Protein AF-A0A920BY86-F1 (afdb_monomer_lite)

Structure (mmCIF, N/CA/C/O backbone):
data_AF-A0A920BY86-F1
#
_entry.id   AF-A0A920BY86-F1
#
loop_
_atom_site.group_PDB
_atom_site.id
_atom_site.type_symbol
_atom_site.label_atom_id
_atom_site.label_alt_id
_atom_site.label_comp_id
_atom_site.label_asym_id
_atom_site.label_entity_id
_atom_site.label_seq_id
_atom_site.pdbx_PDB_ins_code
_atom_site.Cartn_x
_atom_site.Cartn_y
_atom_site.Cartn_z
_atom_site.occupancy
_atom_site.B_iso_or_equiv
_atom_site.auth_seq_id
_atom_site.auth_comp_id
_atom_site.auth_asym_id
_atom_site.auth_atom_id
_atom_site.pdbx_PDB_model_num
ATOM 1 N N . MET A 1 1 ? -4.211 -0.248 -25.358 1.00 37.47 1 MET A N 1
ATOM 2 C CA . MET A 1 1 ? -4.051 -1.167 -24.206 1.00 37.47 1 MET A CA 1
ATOM 3 C C . MET A 1 1 ? -3.116 -0.525 -23.189 1.00 37.47 1 MET A C 1
ATOM 5 O O . MET A 1 1 ? -1.916 -0.478 -23.431 1.00 37.47 1 MET A O 1
ATOM 9 N N . SER A 1 2 ? -3.631 0.034 -22.092 1.00 44.97 2 SER A N 1
ATOM 10 C CA . SER A 1 2 ? -2.783 0.689 -21.085 1.00 44.97 2 SER A CA 1
ATOM 11 C C . SER A 1 2 ? -2.010 -0.367 -20.296 1.00 44.97 2 SER A C 1
ATOM 13 O O . SER A 1 2 ? -2.545 -0.980 -19.372 1.00 44.97 2 SER A O 1
ATOM 15 N N . LYS A 1 3 ? -0.755 -0.618 -20.696 1.00 53.59 3 LYS A N 1
ATOM 16 C CA . LYS A 1 3 ? 0.211 -1.417 -19.933 1.00 53.59 3 LYS A CA 1
ATOM 17 C C . LYS A 1 3 ? 0.239 -0.849 -18.515 1.00 53.59 3 LYS A C 1
ATOM 19 O O . LYS A 1 3 ? 0.650 0.292 -18.323 1.00 53.59 3 LYS A O 1
ATOM 24 N N . LYS A 1 4 ? -0.242 -1.605 -17.524 1.00 64.44 4 LYS A N 1
ATOM 25 C CA . LYS A 1 4 ? -0.083 -1.230 -16.115 1.00 64.44 4 LYS A CA 1
ATOM 26 C C . LYS A 1 4 ? 1.417 -1.225 -15.831 1.00 64.44 4 LYS A C 1
ATOM 28 O O . LYS A 1 4 ? 1.993 -2.287 -15.610 1.00 64.44 4 LYS A O 1
ATOM 33 N N . ALA A 1 5 ? 2.036 -0.050 -15.913 1.00 79.62 5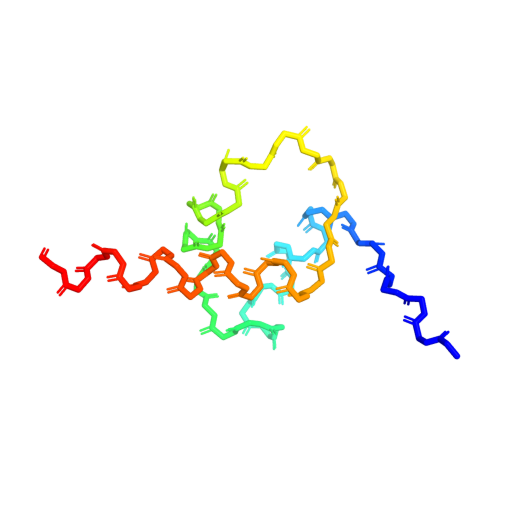 ALA A N 1
ATOM 34 C CA . ALA A 1 5 ? 3.434 0.130 -15.572 1.00 79.62 5 ALA A CA 1
ATOM 35 C C . ALA A 1 5 ? 3.629 -0.367 -14.137 1.00 79.62 5 ALA A C 1
ATOM 37 O O . ALA A 1 5 ? 2.905 0.035 -13.215 1.00 79.62 5 ALA A O 1
ATOM 38 N N . LYS A 1 6 ? 4.527 -1.339 -13.991 1.00 85.44 6 LYS A N 1
ATOM 39 C CA . LYS A 1 6 ? 5.000 -1.770 -12.686 1.00 85.44 6 LYS A CA 1
ATOM 40 C C . LYS A 1 6 ? 6.076 -0.777 -12.282 1.00 85.44 6 LYS A C 1
ATOM 42 O O . LYS A 1 6 ? 6.899 -0.395 -13.107 1.00 85.44 6 LYS A O 1
ATOM 47 N N . PHE A 1 7 ? 6.004 -0.333 -11.044 1.00 86.50 7 PHE A N 1
ATOM 48 C CA . PHE A 1 7 ? 6.964 0.573 -10.451 1.00 86.50 7 PHE A CA 1
ATOM 49 C C . PHE A 1 7 ? 7.619 -0.143 -9.272 1.00 86.50 7 PHE A C 1
ATOM 51 O O . PHE A 1 7 ? 6.937 -0.926 -8.595 1.00 86.50 7 PHE A O 1
ATOM 58 N N . PRO A 1 8 ? 8.906 0.114 -9.006 1.00 89.44 8 PRO A N 1
ATOM 59 C CA . PRO A 1 8 ? 9.545 -0.323 -7.776 1.00 89.44 8 PRO A CA 1
ATOM 60 C C . PRO A 1 8 ? 8.751 0.164 -6.562 1.00 89.44 8 PRO A C 1
ATOM 62 O O . PRO A 1 8 ? 8.273 1.303 -6.549 1.00 89.44 8 PRO A O 1
ATOM 65 N N . ILE A 1 9 ? 8.602 -0.688 -5.544 1.00 88.56 9 ILE A N 1
ATOM 66 C CA . ILE A 1 9 ? 7.908 -0.302 -4.303 1.00 88.56 9 ILE A CA 1
ATOM 67 C C . ILE A 1 9 ? 8.589 0.914 -3.667 1.00 88.56 9 ILE A C 1
ATOM 69 O O . ILE A 1 9 ? 7.897 1.826 -3.231 1.00 88.56 9 ILE A O 1
ATOM 73 N N . GLU A 1 10 ? 9.921 0.955 -3.683 1.00 87.88 10 GLU A N 1
ATOM 74 C CA . GLU A 1 10 ? 10.727 2.049 -3.127 1.00 87.88 10 GLU A CA 1
ATOM 75 C C . GLU A 1 10 ? 10.387 3.399 -3.774 1.00 87.88 10 GLU A C 1
ATOM 77 O O . GLU A 1 10 ? 10.092 4.358 -3.070 1.00 87.88 10 GLU A O 1
ATOM 82 N N . MET A 1 11 ? 10.269 3.447 -5.105 1.00 89.31 11 MET A N 1
ATOM 83 C CA . MET A 1 11 ? 9.878 4.666 -5.825 1.00 89.31 11 MET A CA 1
ATOM 84 C C . MET A 1 11 ? 8.467 5.139 -5.435 1.00 89.31 11 MET A C 1
ATOM 86 O O . MET A 1 11 ? 8.194 6.332 -5.312 1.00 89.31 11 MET A O 1
ATOM 90 N N . LEU A 1 12 ? 7.536 4.200 -5.239 1.00 89.31 12 LEU A N 1
ATOM 91 C CA . LEU A 1 12 ? 6.179 4.524 -4.790 1.00 89.31 12 LEU A CA 1
ATOM 92 C C . LEU A 1 12 ? 6.143 4.965 -3.324 1.00 89.31 12 LEU A C 1
ATOM 94 O O . LEU A 1 12 ? 5.259 5.739 -2.964 1.00 89.31 12 LEU A O 1
ATOM 98 N N . ARG A 1 13 ? 7.080 4.473 -2.507 1.00 89.56 13 ARG A N 1
ATOM 99 C CA . ARG A 1 13 ? 7.246 4.816 -1.094 1.00 89.56 13 ARG A CA 1
ATOM 100 C C . ARG A 1 13 ? 7.740 6.250 -0.925 1.00 89.56 13 ARG A C 1
ATOM 102 O O . ARG A 1 13 ? 7.201 6.969 -0.092 1.00 89.56 13 ARG A O 1
ATOM 109 N N . GLU A 1 14 ? 8.704 6.681 -1.738 1.00 90.88 14 GLU A N 1
ATOM 110 C CA . GLU A 1 14 ? 9.220 8.060 -1.721 1.00 90.88 14 GLU A CA 1
ATOM 111 C C . GLU A 1 14 ? 8.132 9.088 -2.062 1.00 90.88 14 GLU A C 1
ATOM 113 O O . GLU A 1 14 ? 8.018 10.120 -1.407 1.00 90.88 14 GLU A O 1
ATOM 118 N N . HIS A 1 15 ? 7.264 8.767 -3.024 1.00 90.06 15 HIS A N 1
ATOM 119 C CA . HIS A 1 15 ? 6.160 9.634 -3.447 1.00 90.06 15 HIS A CA 1
ATOM 120 C C . HIS A 1 15 ? 4.804 9.219 -2.860 1.00 90.06 15 HIS A C 1
ATOM 122 O O . HIS A 1 15 ? 3.754 9.518 -3.430 1.00 90.06 15 HIS A O 1
ATOM 128 N N . VAL A 1 16 ? 4.783 8.502 -1.736 1.00 90.88 16 VAL A N 1
ATOM 129 C CA . VAL A 1 16 ? 3.555 7.854 -1.256 1.00 90.88 16 VAL A CA 1
ATOM 130 C C . VAL A 1 16 ? 2.441 8.841 -0.916 1.00 90.88 16 VAL A C 1
ATOM 132 O O . VAL A 1 16 ? 1.293 8.650 -1.326 1.00 90.88 16 VAL A O 1
ATOM 135 N N . THR A 1 17 ? 2.781 9.913 -0.205 1.00 89.19 17 THR A N 1
ATOM 136 C CA . THR A 1 17 ? 1.822 10.924 0.239 1.00 89.19 17 THR A CA 1
ATOM 137 C C . THR A 1 17 ? 1.219 11.644 -0.963 1.00 89.19 17 THR A C 1
ATOM 139 O O . THR A 1 17 ? 0.014 11.858 -1.011 1.00 89.19 17 THR A O 1
ATOM 142 N N . GLU A 1 18 ? 2.030 11.932 -1.980 1.00 89.25 18 GLU A N 1
ATOM 143 C CA . GLU A 1 18 ? 1.589 12.591 -3.212 1.00 89.25 18 GLU A CA 1
ATOM 144 C C . GLU A 1 18 ? 0.762 11.655 -4.115 1.00 89.25 18 GLU A C 1
ATOM 146 O O . GLU A 1 18 ? -0.247 12.055 -4.693 1.00 89.25 18 GLU A O 1
ATOM 151 N N . LEU A 1 19 ? 1.143 10.377 -4.218 1.00 88.00 19 LEU A N 1
ATOM 152 C CA . LEU A 1 19 ? 0.507 9.409 -5.121 1.00 88.00 19 LEU A CA 1
ATOM 153 C C . LEU A 1 19 ? -0.774 8.774 -4.565 1.00 88.00 19 LEU A C 1
ATOM 155 O O . LE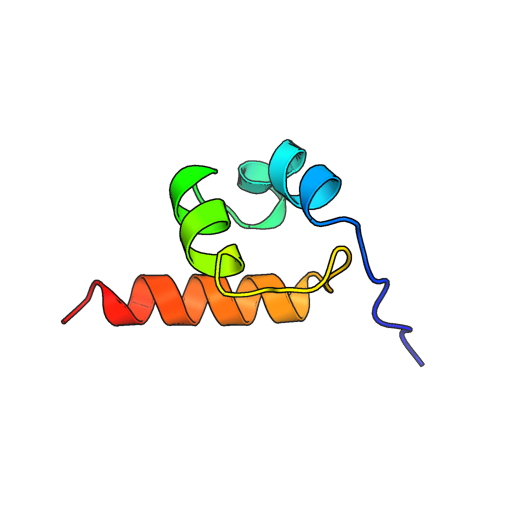U A 1 19 ? -1.653 8.363 -5.343 1.00 88.00 19 LEU A O 1
ATOM 159 N N . PHE A 1 20 ? -0.841 8.612 -3.244 1.00 88.44 20 PHE A N 1
ATOM 160 C CA . PHE A 1 20 ? -1.877 7.840 -2.559 1.00 88.44 20 PHE A CA 1
ATOM 161 C C . PHE A 1 20 ? -2.546 8.591 -1.404 1.00 88.44 20 PHE A C 1
ATOM 163 O O . PHE A 1 20 ? -3.571 8.111 -0.926 1.00 88.44 20 PHE A O 1
ATOM 170 N N . GLY A 1 21 ? -2.018 9.741 -0.969 1.00 89.44 21 GLY A N 1
ATOM 171 C CA . GLY A 1 21 ? -2.610 10.529 0.117 1.00 89.44 21 GLY A CA 1
ATOM 172 C C . GLY A 1 21 ? -2.535 9.851 1.486 1.00 89.44 21 GLY A C 1
ATOM 173 O O . GLY A 1 21 ? -3.319 10.182 2.369 1.00 89.44 21 GLY A O 1
ATOM 174 N N . VAL A 1 22 ? -1.636 8.877 1.662 1.00 89.81 22 VAL A N 1
ATOM 175 C CA . VAL A 1 22 ? -1.461 8.149 2.927 1.00 89.81 22 VAL A CA 1
ATOM 176 C C . VAL A 1 22 ? -0.046 8.303 3.456 1.00 89.81 22 VAL A C 1
ATOM 178 O O . VAL A 1 22 ? 0.886 8.573 2.700 1.00 89.81 22 VAL A O 1
ATOM 181 N N . LYS A 1 23 ? 0.116 8.094 4.764 1.00 90.38 23 LYS A N 1
ATOM 182 C CA . LYS A 1 23 ? 1.433 8.047 5.400 1.00 90.38 23 LYS A CA 1
ATOM 183 C C . LYS A 1 23 ? 2.245 6.860 4.884 1.00 90.38 23 LYS A C 1
ATOM 185 O O . LYS A 1 23 ? 1.687 5.806 4.572 1.00 90.38 23 LYS A O 1
ATOM 190 N N . VAL A 1 24 ? 3.569 7.016 4.898 1.00 89.62 24 VAL A N 1
ATOM 191 C CA . VAL A 1 24 ? 4.530 5.944 4.587 1.00 89.62 24 VAL A CA 1
ATOM 192 C C . VAL A 1 24 ? 4.262 4.702 5.437 1.00 89.62 24 VAL A C 1
ATOM 194 O O . VAL A 1 24 ? 4.277 3.606 4.902 1.00 89.62 24 VAL A O 1
ATOM 197 N N . GLU A 1 25 ? 3.915 4.865 6.715 1.00 89.94 25 GLU A N 1
ATOM 198 C CA . GLU A 1 25 ? 3.592 3.756 7.627 1.00 89.94 25 GLU A CA 1
ATOM 199 C C . GLU A 1 25 ? 2.400 2.914 7.139 1.00 89.94 25 GLU A C 1
ATOM 201 O O . GLU A 1 25 ? 2.469 1.688 7.109 1.00 89.94 25 GLU A O 1
ATOM 206 N N . VAL A 1 26 ? 1.323 3.570 6.687 1.00 89.50 26 VAL A N 1
ATOM 207 C CA . VAL A 1 26 ? 0.128 2.904 6.137 1.00 89.50 26 VAL A CA 1
ATOM 208 C C . VAL A 1 26 ? 0.471 2.192 4.834 1.00 89.50 26 VAL A C 1
ATOM 210 O O . VAL A 1 26 ? -0.012 1.092 4.574 1.00 89.50 26 VAL A O 1
ATOM 213 N N . PHE A 1 27 ? 1.308 2.809 4.001 1.00 91.50 27 PHE A N 1
ATOM 214 C CA . PHE A 1 27 ? 1.780 2.178 2.779 1.00 91.50 27 PHE A CA 1
ATOM 215 C C . PHE A 1 27 ? 2.652 0.966 3.072 1.00 91.50 27 PHE A C 1
ATOM 217 O O . PHE A 1 27 ? 2.340 -0.091 2.540 1.00 91.50 27 PHE A O 1
ATOM 224 N N . ASP A 1 28 ? 3.671 1.085 3.927 1.00 90.00 28 ASP A N 1
ATOM 225 C CA . ASP A 1 28 ? 4.564 -0.013 4.310 1.00 90.00 28 ASP A CA 1
ATOM 226 C C . ASP A 1 28 ? 3.752 -1.173 4.898 1.00 90.00 28 ASP A C 1
ATOM 228 O O . ASP A 1 28 ? 3.924 -2.313 4.473 1.00 90.00 28 ASP A O 1
ATOM 232 N N . ALA A 1 29 ? 2.778 -0.899 5.771 1.00 90.00 29 ALA A N 1
ATOM 233 C CA . ALA A 1 29 ? 1.874 -1.922 6.294 1.00 90.00 29 ALA A CA 1
ATOM 234 C C . ALA A 1 29 ? 0.999 -2.558 5.193 1.00 90.00 29 ALA A C 1
ATOM 236 O O . ALA A 1 29 ? 0.854 -3.782 5.129 1.00 90.00 29 ALA A O 1
ATOM 237 N N . ALA A 1 30 ? 0.462 -1.753 4.271 1.00 89.94 30 ALA A N 1
ATOM 238 C CA . ALA A 1 30 ? -0.348 -2.237 3.156 1.00 89.94 30 ALA A CA 1
ATOM 239 C C . ALA A 1 30 ? 0.463 -3.050 2.131 1.00 89.94 30 ALA A C 1
ATOM 241 O O . ALA A 1 30 ? -0.069 -3.991 1.535 1.00 89.94 30 ALA A O 1
ATOM 242 N N . VAL A 1 31 ? 1.733 -2.703 1.901 1.00 88.62 31 VAL A N 1
ATOM 243 C CA . VAL A 1 31 ? 2.628 -3.402 0.970 1.00 88.62 31 VAL A CA 1
ATOM 244 C C . VAL A 1 31 ? 3.478 -4.483 1.637 1.00 88.62 31 VAL A C 1
ATOM 246 O O . VAL A 1 31 ? 4.101 -5.261 0.924 1.00 88.62 31 VAL A O 1
ATOM 249 N N . SER A 1 32 ? 3.451 -4.607 2.967 1.00 86.06 32 SER A N 1
ATOM 250 C CA . SER A 1 32 ? 4.204 -5.610 3.737 1.00 86.06 32 SER A CA 1
ATOM 251 C C . SER A 1 32 ? 3.917 -7.046 3.280 1.00 86.06 32 SER A C 1
ATOM 253 O O . SER A 1 32 ? 4.800 -7.897 3.275 1.00 86.06 32 SER A O 1
ATOM 255 N N . GLN A 1 33 ? 2.699 -7.311 2.795 1.00 82.12 33 GLN A N 1
ATOM 256 C CA . GLN A 1 33 ? 2.305 -8.617 2.251 1.00 82.12 33 GLN A CA 1
ATOM 257 C C . GLN A 1 33 ? 2.709 -8.833 0.779 1.00 82.12 33 GLN A C 1
ATOM 259 O O . GLN A 1 33 ? 2.266 -9.791 0.138 1.00 82.12 33 GLN A O 1
ATOM 264 N N . ILE A 1 34 ? 3.484 -7.921 0.187 1.00 84.19 34 ILE A N 1
ATOM 265 C CA . ILE A 1 34 ? 3.932 -8.008 -1.200 1.00 84.19 34 ILE A CA 1
ATOM 266 C C . ILE A 1 34 ? 5.359 -8.546 -1.255 1.00 84.19 34 ILE A C 1
ATOM 268 O O . ILE A 1 34 ? 6.322 -7.808 -1.106 1.00 84.19 34 ILE A O 1
ATOM 272 N N . ASN A 1 35 ? 5.509 -9.811 -1.643 1.00 79.56 35 ASN A N 1
ATOM 273 C CA . ASN A 1 35 ? 6.831 -10.410 -1.881 1.00 79.56 35 ASN A CA 1
ATOM 274 C C . ASN A 1 35 ? 7.462 -10.000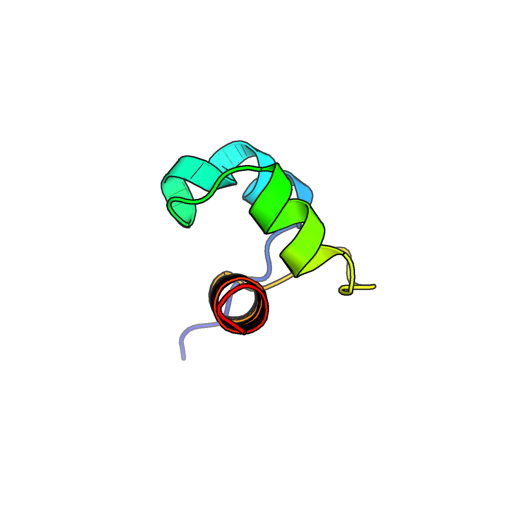 -3.23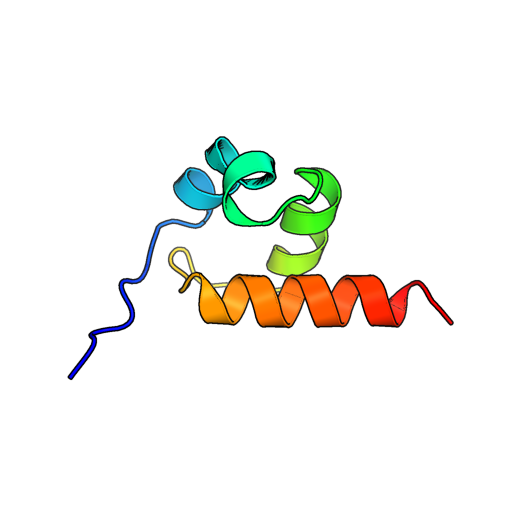2 1.00 79.56 35 ASN A C 1
ATOM 276 O O . ASN A 1 35 ? 8.440 -10.594 -3.677 1.00 79.56 35 ASN A O 1
ATOM 280 N N . LYS A 1 36 ? 6.876 -9.030 -3.944 1.00 82.56 36 LYS A N 1
ATOM 281 C CA . LYS A 1 36 ? 7.328 -8.570 -5.266 1.00 82.56 36 LYS A CA 1
ATOM 282 C C . LYS A 1 36 ? 8.068 -7.247 -5.121 1.00 82.56 36 LYS A C 1
ATOM 284 O O . LYS A 1 36 ? 7.564 -6.350 -4.465 1.00 82.56 36 LYS A O 1
ATOM 289 N N . LYS A 1 37 ? 9.195 -7.091 -5.817 1.00 83.06 37 LYS A N 1
ATOM 290 C CA . LYS A 1 37 ? 9.943 -5.820 -5.855 1.00 83.06 37 LYS A CA 1
ATOM 291 C C . LYS A 1 37 ? 9.222 -4.715 -6.637 1.00 83.06 37 LYS A C 1
ATOM 293 O O . LYS A 1 37 ? 9.447 -3.535 -6.390 1.00 83.06 37 LYS A O 1
ATOM 298 N N . GLU A 1 38 ? 8.329 -5.096 -7.552 1.00 88.19 38 GLU A N 1
ATOM 299 C CA . GLU A 1 38 ? 7.597 -4.166 -8.409 1.00 88.19 38 GLU A CA 1
ATOM 300 C C . GLU A 1 38 ? 6.085 -4.384 -8.334 1.00 88.19 38 GLU A C 1
ATOM 302 O O . GLU A 1 38 ? 5.579 -5.515 -8.370 1.00 88.19 38 GLU A O 1
ATOM 307 N N . VAL A 1 39 ? 5.346 -3.280 -8.288 1.00 88.94 39 VAL A N 1
ATOM 308 C CA . VAL A 1 39 ? 3.894 -3.264 -8.115 1.00 88.94 39 VAL A CA 1
ATOM 309 C C . VAL A 1 39 ? 3.259 -2.203 -8.997 1.00 88.94 39 VAL A C 1
ATOM 311 O O . VAL A 1 39 ? 3.888 -1.239 -9.420 1.00 88.94 39 VAL A O 1
ATOM 314 N N . THR A 1 40 ? 1.974 -2.362 -9.290 1.00 89.38 40 THR A N 1
ATOM 315 C CA . THR A 1 40 ? 1.231 -1.339 -10.036 1.00 89.38 40 THR A CA 1
ATOM 316 C C . THR A 1 40 ? 0.543 -0.394 -9.058 1.00 89.38 40 THR A C 1
ATOM 318 O O . THR A 1 40 ? 0.085 -0.827 -7.999 1.00 89.38 40 THR A O 1
ATOM 321 N N . LYS A 1 41 ? 0.380 0.882 -9.432 1.00 88.00 41 LYS A N 1
ATOM 322 C CA . LYS A 1 41 ? -0.353 1.867 -8.610 1.00 88.00 41 LYS A CA 1
ATOM 323 C C . LYS A 1 41 ? -1.760 1.381 -8.228 1.00 88.00 41 LYS A C 1
ATOM 325 O O . LYS A 1 41 ? -2.213 1.608 -7.112 1.00 88.00 41 LYS A O 1
ATOM 330 N N . ALA A 1 42 ? -2.441 0.681 -9.138 1.00 88.25 42 ALA A N 1
ATOM 331 C CA . ALA A 1 42 ? -3.773 0.125 -8.893 1.00 88.25 42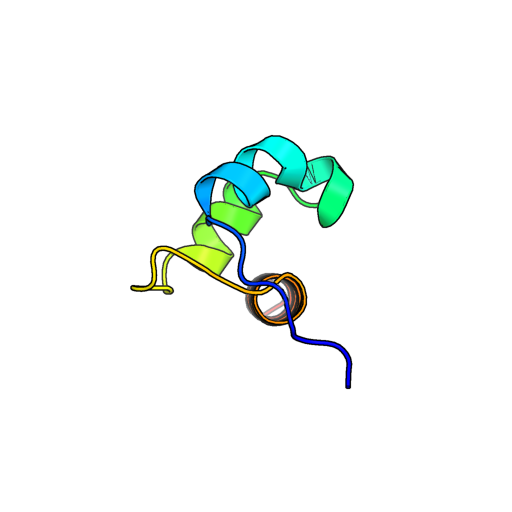 ALA A CA 1
ATOM 332 C C . ALA A 1 42 ? -3.771 -0.956 -7.800 1.00 88.25 42 ALA A C 1
ATOM 334 O O . ALA A 1 42 ? -4.663 -0.986 -6.956 1.00 88.25 42 ALA A O 1
ATOM 335 N N . GLU A 1 43 ? -2.761 -1.824 -7.808 1.00 88.38 43 GLU A N 1
ATOM 336 C CA . GLU A 1 43 ? -2.609 -2.877 -6.805 1.00 88.38 43 GLU A CA 1
ATOM 337 C C . GLU A 1 43 ? -2.309 -2.287 -5.420 1.00 88.38 43 GLU A C 1
ATOM 339 O O . GLU A 1 43 ? -2.919 -2.680 -4.427 1.00 88.38 43 GLU A O 1
ATOM 344 N N . VAL A 1 44 ? -1.420 -1.291 -5.358 1.00 89.31 44 VAL A N 1
ATOM 345 C CA . VAL A 1 44 ? -1.126 -0.565 -4.115 1.00 89.31 44 VAL A CA 1
ATOM 346 C C . VAL A 1 44 ? -2.382 0.111 -3.572 1.00 89.31 44 VAL A C 1
ATOM 348 O O . VAL A 1 44 ? -2.717 -0.095 -2.412 1.00 89.31 44 VAL A O 1
ATOM 351 N N . ARG A 1 45 ? -3.147 0.834 -4.407 1.00 90.38 45 ARG A N 1
ATOM 352 C CA . ARG A 1 45 ? -4.422 1.449 -3.983 1.00 90.38 45 ARG A CA 1
ATOM 353 C C . ARG A 1 45 ? -5.396 0.427 -3.413 1.00 90.38 45 ARG A C 1
ATOM 355 O O . ARG A 1 45 ? -6.038 0.696 -2.402 1.00 90.38 45 ARG A O 1
ATOM 362 N N . LYS A 1 46 ? -5.508 -0.743 -4.048 1.00 90.56 46 LYS A N 1
ATOM 363 C CA . LYS A 1 46 ? -6.381 -1.821 -3.573 1.00 90.56 46 LYS A CA 1
ATOM 364 C C . LYS A 1 46 ? -5.950 -2.314 -2.192 1.00 90.56 46 LYS A C 1
ATOM 366 O O . LYS A 1 46 ? -6.808 -2.503 -1.334 1.00 90.56 46 LYS A O 1
ATOM 371 N N . ARG A 1 47 ? -4.644 -2.482 -1.968 1.00 88.94 47 ARG A N 1
ATOM 372 C CA . ARG A 1 47 ? -4.095 -2.911 -0.675 1.00 88.94 47 ARG A CA 1
ATOM 373 C C . ARG A 1 47 ? -4.220 -1.854 0.410 1.00 88.94 47 ARG A C 1
ATOM 375 O O . ARG A 1 47 ? -4.685 -2.194 1.487 1.00 88.94 47 ARG A O 1
ATOM 382 N N . ILE A 1 48 ? -3.904 -0.593 0.118 1.00 90.31 48 ILE A N 1
ATOM 383 C CA . ILE A 1 48 ? -4.106 0.523 1.056 1.00 90.31 48 ILE A CA 1
ATOM 384 C C . ILE A 1 48 ? -5.574 0.577 1.481 1.00 90.31 48 ILE A C 1
ATOM 386 O O . ILE A 1 48 ? -5.872 0.604 2.669 1.00 90.31 48 ILE A O 1
ATOM 390 N N . LYS A 1 49 ? -6.509 0.509 0.524 1.00 89.75 49 LYS A N 1
ATOM 391 C CA . LYS A 1 49 ? -7.944 0.499 0.829 1.00 89.75 49 LYS A CA 1
ATOM 392 C C . LYS A 1 49 ? -8.349 -0.708 1.679 1.00 89.75 49 LYS A C 1
ATOM 394 O O . LYS A 1 49 ? -9.146 -0.561 2.597 1.00 89.75 49 LYS A O 1
ATOM 399 N N . ALA A 1 50 ? -7.814 -1.892 1.380 1.00 89.25 50 ALA A N 1
ATOM 400 C CA . ALA A 1 50 ? -8.079 -3.094 2.165 1.00 89.25 50 ALA A CA 1
ATOM 401 C C . ALA A 1 50 ? -7.520 -2.989 3.593 1.00 89.25 50 ALA A C 1
ATOM 403 O O . ALA A 1 50 ? -8.194 -3.416 4.522 1.00 89.25 50 ALA A O 1
ATOM 404 N N . TYR A 1 51 ? -6.331 -2.407 3.760 1.00 88.25 51 TYR A N 1
ATOM 405 C CA . TYR A 1 51 ? -5.697 -2.171 5.054 1.00 88.25 51 TYR A CA 1
ATOM 406 C C . TYR A 1 51 ? -6.513 -1.185 5.899 1.00 88.25 51 TYR A C 1
ATOM 408 O O . TYR A 1 51 ? -6.955 -1.543 6.987 1.00 88.25 51 TYR A O 1
ATOM 416 N N . LEU A 1 52 ? -6.836 -0.012 5.342 1.00 85.75 52 LEU A N 1
ATOM 417 C CA . LEU A 1 52 ? -7.653 1.004 6.013 1.00 85.75 52 LEU A CA 1
ATOM 418 C C . LEU A 1 52 ? -9.039 0.471 6.393 1.00 85.75 52 LEU A C 1
ATOM 420 O O . LEU A 1 52 ? -9.502 0.703 7.499 1.00 85.75 52 LEU A O 1
ATOM 424 N N . ASN A 1 53 ? -9.691 -0.301 5.519 1.00 85.81 53 ASN A N 1
ATOM 425 C CA . ASN A 1 53 ? -10.983 -0.915 5.841 1.00 85.81 53 ASN A CA 1
ATOM 426 C C . ASN A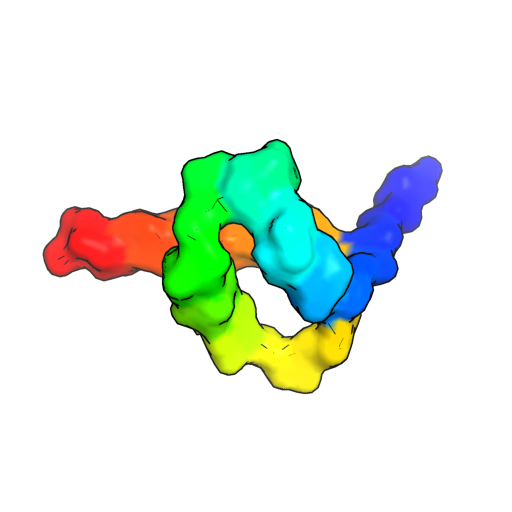 1 53 ? -10.893 -1.983 6.944 1.00 85.81 53 ASN A C 1
ATOM 428 O O . ASN A 1 53 ? -11.907 -2.290 7.565 1.00 85.81 53 ASN A O 1
ATOM 432 N N . LYS A 1 54 ? -9.720 -2.590 7.156 1.00 76.56 54 LYS A N 1
ATOM 433 C CA . LYS A 1 54 ? -9.514 -3.615 8.185 1.00 76.56 54 LYS A CA 1
ATOM 434 C C . LYS A 1 54 ? -9.291 -3.002 9.571 1.00 76.56 54 LYS A C 1
ATOM 436 O O . LYS A 1 54 ? -9.646 -3.649 10.545 1.00 76.56 54 LYS A O 1
ATOM 441 N N . GLU A 1 55 ? -8.759 -1.779 9.645 1.00 61.41 55 GLU A N 1
ATOM 442 C CA . GLU A 1 55 ? -8.640 -0.999 10.891 1.00 61.41 55 GLU A CA 1
ATOM 443 C C . GLU A 1 55 ? -9.971 -0.380 11.361 1.00 61.41 55 GLU A C 1
ATOM 445 O O . GLU A 1 55 ? -10.068 0.061 12.499 1.00 61.41 55 GLU A O 1
ATOM 450 N N . VAL A 1 56 ? -11.017 -0.362 10.525 1.00 57.38 56 VAL A N 1
ATOM 451 C CA . VAL A 1 56 ? -12.348 0.194 10.870 1.00 57.38 56 VAL A CA 1
ATOM 452 C C . VAL A 1 56 ? -13.232 -0.832 11.611 1.00 57.38 56 VAL A C 1
ATOM 454 O O . VAL A 1 56 ? -14.449 -0.674 11.678 1.00 57.38 56 VAL A O 1
ATOM 457 N N . ARG A 1 57 ? -12.658 -1.911 12.156 1.00 46.91 57 ARG A N 1
ATOM 458 C CA . ARG A 1 57 ? -13.417 -3.002 12.783 1.00 46.91 57 ARG A CA 1
ATOM 459 C C . ARG A 1 57 ? -13.055 -3.245 14.235 1.00 46.91 57 ARG A C 1
ATOM 461 O O . ARG A 1 57 ? -11.849 -3.197 14.548 1.00 46.91 57 ARG A O 1
#

Sequence (57 aa):
MSKKAKFPIEMLREHVTELFGVKVEVFDAAVSQINKKEVTKAEVRKRIKAYLNKEVR

Foldseek 3Di:
DPDQDWDFLVVCLVCVCVLAVDHSVLQCVLCVPPPDRTDGSVSSNVSSVVSVVVVVD

Secondary structure (DSSP, 8-state):
-----EEEHHHHHHTHHHHHSS-HHHHHHHHTT---SEEEHHHHHHHHHHHHHHHT-

pLDDT: mean 83.52, std 12.45, range [37.47, 91.5]

Radius of gyration: 11.11 Å; chains: 1; bounding box: 24×23×37 Å